Protein AF-A0A921REV6-F1 (afdb_monomer)

Mean predicted aligned error: 7.42 Å

Sequence (106 aa):
SSIAPYRIVGSGEEPPVPYRDGDAPLEDTPALCKCKLKCIKLISWNVDYPGRRYYRCRNVGTAQDCNHLEWIDPQYNDFLRTLLLDLANAVRKLKRDFAKERQASI

pLDDT: mean 83.02, std 17.46, range [28.62, 96.44]

Foldseek 3Di:
DDPPQPDPDDVVFDWLDDQFPDPPPLVPAPDADPVRGRWTKTADCDLQRHRWIWTAHPCPPHPPGPGDIGTDDDGDDPVVSVVSNVVRVVSRVVVVVVVVVVVVVD

Radius of gyration: 16.2 Å; Cα contacts (8 Å, |Δi|>4): 134; chains: 1; bounding box: 45×34×37 Å

Organism: Sorghum bicolor (NCBI:txid4558)

Solvent-accessible surface area (backbone atoms only — not comparable to full-atom values): 6470 Å² total; per-residue (Å²): 135,84,76,76,72,84,65,96,64,59,90,85,53,75,64,74,59,69,52,52,65,69,86,69,58,55,85,76,41,89,51,63,26,86,82,74,42,54,19,38,54,32,39,35,79,48,90,91,46,40,77,38,35,27,39,30,32,71,41,62,95,49,98,73,40,69,78,36,72,48,73,72,53,77,88,70,54,70,66,57,37,51,53,49,46,52,51,38,51,51,45,43,48,52,55,51,52,53,53,51,55,57,59,77,74,109

Nearest PDB structures (foldseek):
  5o2p-assembly1_A  TM=2.165E-01  e=2.036E+00  Homo sapiens
  5o2q-assembly1_A  TM=2.011E-01  e=1.910E+00  Homo sapiens
  7cpv-assembly1_LT  TM=2.758E-01  e=8.913E+00  Mus musculus

Secondary structure (DSSP, 8-state):
-----------SSPPSS-SB--S--GGG---B-TTSSBPEEEE--SSSSTT-EEEE-TTTTSTT----EEESSPPPPHHHHHHHHHHHHHHHHHHHHHHHHHHHT-

Structure (mmCIF, N/CA/C/O backbone):
data_AF-A0A921REV6-F1
#
_entry.id   AF-A0A921REV6-F1
#
loop_
_atom_site.group_PDB
_atom_site.id
_atom_site.type_symbol
_atom_site.label_atom_id
_atom_site.label_alt_id
_atom_site.label_comp_id
_atom_site.label_asym_id
_atom_site.label_entity_id
_atom_site.label_seq_id
_atom_site.pdbx_PDB_ins_code
_atom_site.Cartn_x
_atom_site.Cartn_y
_atom_site.Cartn_z
_atom_site.occupancy
_atom_site.B_iso_or_equiv
_atom_site.auth_seq_id
_atom_site.auth_comp_id
_atom_site.auth_asym_id
_atom_site.auth_atom_id
_atom_site.pdbx_PDB_model_num
ATOM 1 N N . SER A 1 1 ? -9.081 -22.595 4.026 1.00 29.28 1 SER A N 1
ATOM 2 C CA . SER A 1 1 ? -8.094 -22.305 2.967 1.00 29.28 1 SER A CA 1
ATOM 3 C C . SER A 1 1 ? -7.415 -20.985 3.281 1.00 29.28 1 SER A C 1
ATOM 5 O O . SER A 1 1 ? -7.970 -19.925 3.026 1.00 29.28 1 SER A O 1
ATOM 7 N N . SER A 1 2 ? -6.290 -21.053 3.990 1.00 28.62 2 SER A N 1
ATOM 8 C CA . SER A 1 2 ? -5.579 -19.914 4.572 1.00 28.62 2 SER A CA 1
ATOM 9 C C . SER A 1 2 ? -4.729 -19.213 3.515 1.00 28.62 2 SER A C 1
ATOM 11 O O . SER A 1 2 ? -3.625 -19.660 3.208 1.00 28.62 2 SER A O 1
ATOM 13 N N . ILE A 1 3 ? -5.238 -18.117 2.956 1.00 33.97 3 ILE A N 1
ATOM 14 C CA . ILE A 1 3 ? -4.408 -17.184 2.193 1.00 33.97 3 ILE A CA 1
ATOM 15 C C . ILE A 1 3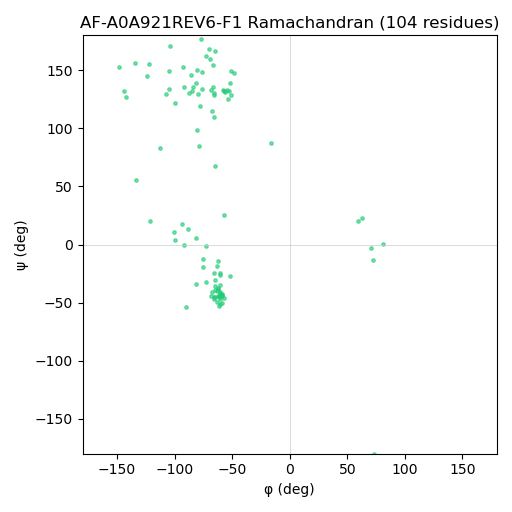 ? -3.439 -16.567 3.204 1.00 33.97 3 ILE A C 1
ATOM 17 O O . ILE A 1 3 ? -3.860 -15.855 4.116 1.00 33.97 3 ILE A O 1
ATOM 21 N N . ALA A 1 4 ? -2.158 -16.925 3.094 1.00 30.75 4 ALA A N 1
ATOM 22 C CA . ALA A 1 4 ? -1.093 -16.360 3.909 1.00 30.75 4 ALA A CA 1
ATOM 23 C C . ALA A 1 4 ? -1.182 -14.824 3.845 1.00 30.75 4 ALA A C 1
ATOM 25 O O . ALA A 1 4 ? -1.307 -14.271 2.748 1.00 30.75 4 ALA A O 1
ATOM 26 N N . PRO A 1 5 ? -1.187 -14.133 4.999 1.00 36.44 5 PRO A N 1
ATOM 27 C CA . PRO A 1 5 ? -1.482 -12.715 5.049 1.00 36.44 5 PRO A CA 1
ATOM 28 C C . PRO A 1 5 ? -0.358 -12.009 4.314 1.00 36.44 5 PRO A C 1
ATOM 30 O O . PRO A 1 5 ? 0.801 -12.297 4.596 1.00 36.44 5 PRO A O 1
ATOM 33 N N . TYR A 1 6 ? -0.722 -11.148 3.361 1.00 43.91 6 TYR A N 1
ATOM 34 C CA . TYR A 1 6 ? 0.122 -10.180 2.665 1.00 43.91 6 TYR A CA 1
ATOM 35 C C . TYR A 1 6 ? 1.441 -9.948 3.394 1.00 43.91 6 TYR A C 1
ATOM 37 O O . TYR A 1 6 ? 1.574 -9.091 4.269 1.00 43.91 6 TYR A O 1
ATOM 45 N N . ARG A 1 7 ? 2.410 -10.796 3.061 1.00 41.16 7 ARG A N 1
ATOM 46 C CA . ARG A 1 7 ? 3.787 -10.643 3.480 1.00 41.16 7 ARG A CA 1
ATOM 47 C C . ARG A 1 7 ? 4.149 -9.268 2.917 1.00 41.16 7 ARG A C 1
ATOM 49 O O . ARG A 1 7 ? 3.794 -8.985 1.771 1.00 41.16 7 ARG A O 1
ATOM 56 N N . ILE A 1 8 ? 4.780 -8.395 3.703 1.00 46.94 8 ILE A N 1
ATOM 57 C CA . ILE A 1 8 ? 5.460 -7.199 3.178 1.00 46.94 8 ILE A CA 1
ATOM 58 C C . ILE A 1 8 ? 6.622 -7.729 2.324 1.00 46.94 8 ILE A C 1
ATOM 60 O O . ILE A 1 8 ? 7.783 -7.710 2.702 1.00 46.94 8 ILE A O 1
ATOM 64 N N . VAL A 1 9 ? 6.285 -8.369 1.217 1.00 42.38 9 VAL A N 1
ATOM 65 C CA . VAL A 1 9 ? 7.180 -8.873 0.204 1.00 42.38 9 VAL A CA 1
ATOM 66 C C . VAL A 1 9 ? 6.830 -7.986 -0.960 1.00 42.38 9 VAL A C 1
ATOM 68 O O . VAL A 1 9 ? 6.019 -8.315 -1.821 1.00 42.38 9 VAL A O 1
ATOM 71 N N . GLY A 1 10 ? 7.450 -6.806 -0.943 1.00 44.84 10 GLY A N 1
ATOM 72 C CA . GLY A 1 10 ? 7.901 -6.263 -2.211 1.00 44.84 10 GLY A CA 1
ATOM 73 C C . GLY A 1 10 ? 8.655 -7.369 -2.938 1.00 44.84 10 GLY A C 1
ATOM 74 O O . GLY A 1 10 ? 9.260 -8.227 -2.295 1.00 44.84 10 GLY A O 1
ATOM 75 N N . SER A 1 11 ? 8.588 -7.368 -4.258 1.00 52.34 11 SER A N 1
ATOM 76 C CA . SER A 1 11 ? 9.200 -8.311 -5.200 1.00 52.34 11 SER A CA 1
ATOM 77 C C . SER A 1 11 ? 10.736 -8.458 -5.087 1.00 52.34 11 SER A C 1
ATOM 79 O O . SER A 1 11 ? 11.398 -8.750 -6.073 1.00 52.34 11 SER A O 1
ATOM 81 N N . GLY A 1 12 ? 11.345 -8.193 -3.927 1.00 53.19 12 GLY A N 1
ATOM 82 C CA . GLY A 1 12 ? 12.762 -7.884 -3.751 1.00 53.19 12 GLY A CA 1
ATOM 83 C C . GLY A 1 12 ? 13.123 -6.485 -4.255 1.00 53.19 12 GLY A C 1
ATOM 84 O O . GLY A 1 12 ? 14.190 -5.977 -3.932 1.00 53.19 12 GLY A O 1
ATOM 85 N N . GLU A 1 13 ? 12.235 -5.841 -5.015 1.00 63.00 13 GLU A N 1
ATOM 86 C CA . GLU A 1 13 ? 12.466 -4.531 -5.604 1.00 6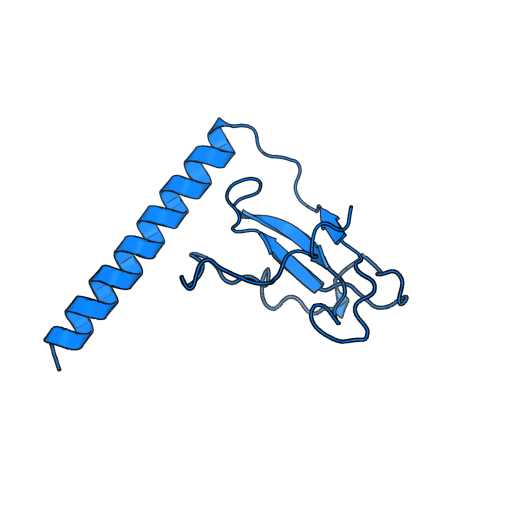3.00 13 GLU A CA 1
ATOM 87 C C . GLU A 1 13 ? 11.963 -3.419 -4.686 1.00 63.00 13 GLU A C 1
ATOM 89 O O . GLU A 1 13 ? 10.858 -3.475 -4.132 1.00 63.00 13 GLU A O 1
ATOM 94 N N . GLU A 1 14 ? 12.787 -2.381 -4.551 1.00 72.81 14 GLU A N 1
ATOM 95 C CA . GLU A 1 14 ? 12.423 -1.163 -3.843 1.00 72.81 14 GLU A CA 1
ATOM 96 C C . GLU A 1 14 ? 11.148 -0.569 -4.467 1.00 72.81 14 GLU A C 1
ATOM 98 O O . GLU A 1 14 ? 11.050 -0.452 -5.698 1.00 72.81 14 GLU A O 1
ATOM 103 N N . PRO A 1 15 ? 10.138 -0.209 -3.659 1.00 76.12 15 PRO A N 1
ATOM 104 C CA . PRO A 1 15 ? 8.935 0.382 -4.205 1.00 76.12 15 PRO A CA 1
ATOM 105 C C . PRO A 1 15 ? 9.246 1.767 -4.810 1.00 76.12 15 PRO A C 1
ATOM 107 O O . PRO A 1 15 ? 10.211 2.436 -4.416 1.00 76.12 15 PRO A O 1
ATOM 110 N N . PRO A 1 16 ? 8.442 2.228 -5.783 1.00 82.75 16 PRO A N 1
ATOM 111 C CA . PRO A 1 16 ? 8.626 3.556 -6.367 1.00 82.75 16 PRO A CA 1
ATOM 112 C C . PRO A 1 16 ? 8.432 4.663 -5.316 1.00 82.75 16 PRO A C 1
ATOM 114 O O . PRO A 1 16 ? 9.211 5.613 -5.291 1.00 82.75 16 PRO A O 1
ATOM 117 N N . VAL A 1 17 ? 7.467 4.484 -4.406 1.00 84.25 17 VAL A N 1
ATOM 118 C CA . VAL A 1 17 ? 7.206 5.324 -3.223 1.00 84.25 17 VAL A CA 1
ATOM 119 C C . VAL A 1 17 ? 7.247 4.431 -1.975 1.00 84.25 17 VAL A C 1
ATOM 121 O O . VAL A 1 17 ? 6.811 3.280 -2.072 1.00 84.25 17 VAL A O 1
ATOM 124 N N . PRO A 1 18 ? 7.735 4.905 -0.812 1.00 84.50 18 PRO A N 1
ATOM 125 C CA . PRO A 1 18 ? 7.780 4.107 0.414 1.00 84.50 18 PRO A CA 1
ATOM 126 C C . PRO A 1 18 ? 6.448 3.439 0.777 1.00 84.50 18 PRO A C 1
ATOM 128 O O . PRO A 1 18 ? 5.372 3.965 0.518 1.00 84.50 18 PRO A O 1
ATOM 131 N N . TYR A 1 19 ? 6.520 2.272 1.424 1.00 83.75 19 TYR A N 1
ATOM 132 C CA . TYR A 1 19 ? 5.326 1.536 1.858 1.00 83.75 19 TYR A CA 1
ATOM 133 C C . TYR A 1 19 ? 4.522 2.256 2.940 1.00 83.75 19 TYR A C 1
ATOM 135 O O . TYR A 1 19 ? 3.341 1.967 3.089 1.00 83.75 19 TYR A O 1
ATOM 143 N N . ARG A 1 20 ? 5.141 3.145 3.723 1.00 84.25 20 ARG A N 1
ATOM 144 C CA . ARG A 1 20 ? 4.427 3.984 4.689 1.00 84.25 20 ARG A CA 1
ATOM 145 C C . ARG A 1 20 ? 3.958 5.255 4.000 1.00 84.25 20 ARG A C 1
ATOM 147 O O . ARG A 1 20 ? 4.750 5.914 3.331 1.00 84.25 20 ARG A O 1
ATOM 154 N N . ASP A 1 2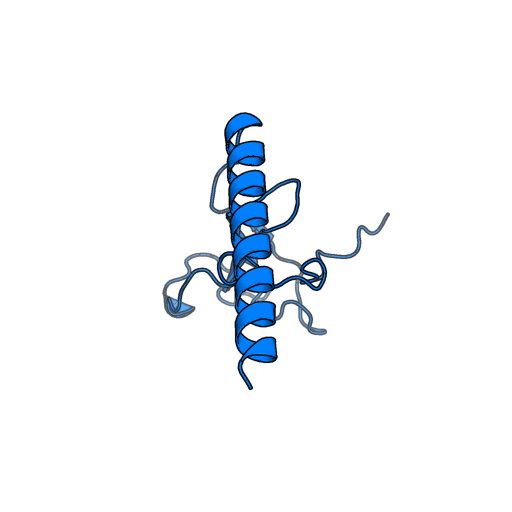1 ? 2.683 5.581 4.180 1.00 79.31 21 ASP A N 1
ATOM 155 C CA . ASP A 1 21 ? 2.110 6.824 3.663 1.00 79.31 21 ASP A CA 1
ATOM 156 C C . ASP A 1 21 ? 2.497 8.001 4.573 1.00 79.31 21 ASP A C 1
ATOM 158 O O . ASP A 1 21 ? 1.760 8.364 5.493 1.00 79.31 21 ASP A O 1
ATOM 162 N N . GLY A 1 22 ? 3.692 8.544 4.316 1.00 70.88 22 GLY A N 1
ATOM 163 C CA . GLY A 1 22 ? 4.270 9.703 4.997 1.00 70.88 22 GLY A CA 1
ATOM 164 C C . GLY A 1 22 ? 4.752 9.454 6.432 1.00 70.88 22 GLY A C 1
ATOM 165 O O . GLY A 1 22 ? 4.631 8.357 6.980 1.00 70.88 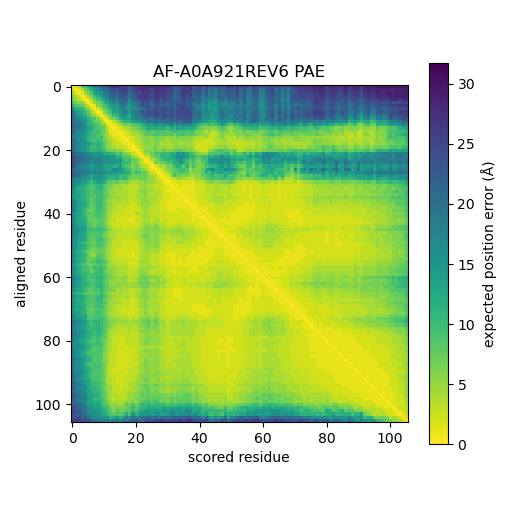22 GLY A O 1
ATOM 166 N N . ASP A 1 23 ? 5.276 10.521 7.041 1.00 64.75 23 ASP A N 1
ATOM 167 C CA . ASP 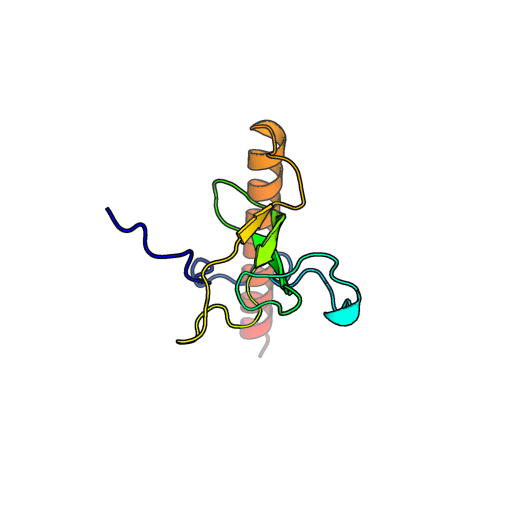A 1 23 ? 5.681 10.586 8.456 1.00 64.75 23 ASP A CA 1
ATOM 168 C C . ASP A 1 23 ? 4.529 11.012 9.379 1.00 64.75 23 ASP A C 1
ATOM 170 O O . ASP A 1 23 ? 4.755 11.381 10.532 1.00 64.75 23 ASP A O 1
ATOM 174 N N . ALA A 1 24 ? 3.288 11.001 8.875 1.00 58.66 24 ALA A N 1
ATOM 175 C CA . ALA A 1 24 ? 2.128 11.414 9.650 1.00 58.66 24 ALA A CA 1
ATOM 176 C C . ALA A 1 24 ? 2.085 10.613 10.967 1.00 58.66 24 ALA A C 1
ATOM 178 O O . ALA A 1 24 ? 2.120 9.373 10.922 1.00 58.66 24 ALA A O 1
ATOM 179 N N . PRO A 1 25 ? 2.031 11.286 12.131 1.00 67.62 25 PRO A N 1
ATOM 180 C CA . PRO A 1 25 ? 2.004 10.608 13.414 1.00 67.62 25 PRO A CA 1
ATOM 181 C C . PRO A 1 25 ? 0.894 9.555 13.441 1.00 67.62 25 PRO A C 1
ATOM 183 O O . PRO A 1 25 ? -0.229 9.803 12.997 1.00 67.62 25 PRO A O 1
ATOM 186 N N . LEU A 1 26 ? 1.171 8.376 14.018 1.00 69.56 26 LEU A N 1
ATOM 187 C CA . LEU A 1 26 ? 0.125 7.366 14.265 1.00 69.56 26 LEU A CA 1
ATOM 188 C C . LEU A 1 26 ? -1.072 7.970 15.011 1.00 69.56 26 LEU A C 1
ATOM 190 O O . LEU A 1 26 ? -2.186 7.466 14.908 1.00 69.56 26 LEU A O 1
ATOM 194 N N . GLU A 1 27 ? -0.824 9.026 15.781 1.00 66.50 27 GLU A N 1
ATOM 195 C CA . GLU A 1 27 ? -1.799 9.767 16.563 1.00 66.50 27 GLU A CA 1
ATOM 196 C C . GLU A 1 27 ? -2.912 10.392 15.711 1.00 66.50 27 GLU A C 1
ATOM 198 O O . GLU A 1 27 ? -4.041 10.461 16.190 1.00 66.50 27 GLU A O 1
ATOM 203 N N . ASP A 1 28 ? -2.669 10.693 14.438 1.00 74.81 28 ASP A N 1
ATOM 204 C CA . ASP A 1 28 ? -3.687 11.268 13.549 1.00 74.81 28 ASP A CA 1
ATOM 205 C C . ASP A 1 28 ? -4.478 10.203 12.776 1.00 74.81 28 ASP A C 1
ATOM 207 O O . ASP A 1 28 ? -5.372 10.516 11.989 1.00 74.81 28 ASP A O 1
ATOM 211 N N . THR A 1 29 ? -4.174 8.915 12.978 1.00 80.75 29 THR A N 1
ATOM 212 C CA . THR A 1 29 ? -4.904 7.834 12.309 1.00 80.75 29 THR A CA 1
ATOM 213 C C . THR A 1 29 ? -6.258 7.589 12.991 1.00 80.75 29 THR A C 1
ATOM 215 O O . THR A 1 29 ? -6.277 7.196 14.161 1.00 80.75 29 THR A O 1
ATOM 218 N N . PRO A 1 30 ? -7.395 7.743 12.276 1.00 83.56 30 PRO A N 1
ATOM 219 C CA . PRO A 1 30 ? -8.726 7.556 12.859 1.00 83.56 30 PRO A CA 1
ATOM 220 C C . PRO A 1 30 ? -9.098 6.078 13.066 1.00 83.56 30 PRO A C 1
ATOM 222 O O . PRO A 1 30 ? -9.992 5.773 13.852 1.00 83.56 30 PRO A O 1
ATOM 225 N N . ALA A 1 31 ? -8.424 5.147 12.383 1.00 90.56 31 ALA A N 1
ATOM 226 C CA . ALA A 1 31 ? -8.748 3.725 12.432 1.00 90.56 31 ALA A CA 1
ATOM 227 C C . ALA A 1 31 ? -8.093 3.007 13.624 1.00 90.56 31 ALA A C 1
ATOM 229 O O . ALA A 1 31 ? -6.880 3.104 13.851 1.00 90.56 31 ALA A O 1
ATOM 230 N N . LEU A 1 32 ? -8.895 2.221 14.349 1.00 94.31 32 LEU A N 1
ATOM 231 C CA . LEU A 1 32 ? -8.435 1.302 15.390 1.00 94.31 32 LEU A CA 1
ATOM 232 C C . LEU A 1 32 ? -8.485 -0.140 14.887 1.00 94.31 32 LEU A C 1
ATOM 234 O O . LEU A 1 32 ? -9.500 -0.609 14.374 1.00 94.31 32 LEU A O 1
ATOM 238 N N . CYS A 1 33 ? -7.409 -0.885 15.124 1.00 94.50 33 CYS A N 1
ATOM 239 C CA . CYS A 1 33 ? -7.391 -2.315 14.839 1.00 94.50 33 CYS A CA 1
ATOM 240 C C . CYS A 1 33 ? -8.147 -3.123 15.912 1.00 94.50 33 CYS A C 1
ATOM 242 O O . CYS A 1 33 ? -8.581 -2.598 16.941 1.00 94.50 33 CYS A O 1
ATOM 244 N N . LYS A 1 34 ? -8.249 -4.447 15.729 1.00 93.88 34 LYS A N 1
ATOM 245 C CA . LYS A 1 34 ? -8.882 -5.350 16.712 1.00 93.88 34 LYS A CA 1
ATOM 246 C C . LYS A 1 34 ? -8.179 -5.336 18.080 1.00 93.88 34 LYS A C 1
ATOM 248 O O . LYS A 1 34 ? -8.835 -5.579 19.085 1.00 93.88 34 LYS A O 1
ATOM 253 N N . CYS A 1 35 ? -6.893 -4.971 18.133 1.00 93.44 35 CYS A N 1
ATOM 254 C CA . CYS A 1 35 ? -6.148 -4.750 19.381 1.00 93.44 35 CYS A CA 1
ATOM 255 C C . CYS A 1 35 ? -6.533 -3.453 20.115 1.00 93.44 35 CYS A C 1
ATOM 257 O O . CYS A 1 35 ? -5.943 -3.167 21.149 1.00 93.44 35 CYS A O 1
ATOM 259 N N . LYS A 1 36 ? -7.452 -2.639 19.570 1.00 94.12 36 LYS A N 1
ATOM 260 C CA . LYS A 1 36 ? -7.816 -1.305 20.084 1.00 94.12 36 LYS A CA 1
ATOM 261 C C . LYS A 1 36 ? -6.665 -0.289 20.065 1.00 94.12 36 LYS A C 1
ATOM 263 O O . LYS A 1 36 ? -6.690 0.702 20.781 1.00 94.12 36 LYS A O 1
ATOM 268 N N . LEU A 1 37 ? -5.676 -0.518 19.201 1.00 92.25 37 LEU A N 1
ATOM 269 C CA . LEU A 1 37 ? -4.559 0.393 18.943 1.00 92.25 37 LEU A CA 1
ATOM 270 C C . LEU A 1 37 ? -4.749 1.096 17.597 1.00 92.25 37 LEU A C 1
ATOM 272 O O . LEU A 1 37 ? -5.298 0.489 16.670 1.00 92.25 37 LEU A O 1
ATOM 276 N N . LYS A 1 38 ? -4.239 2.330 17.479 1.00 92.88 38 LYS A N 1
ATOM 277 C CA . LYS A 1 38 ? -4.223 3.082 16.215 1.00 92.88 38 LYS A CA 1
ATOM 278 C C . LYS A 1 38 ? -3.485 2.296 15.133 1.00 92.88 38 LYS A C 1
ATOM 280 O O . LYS A 1 38 ? -2.409 1.733 15.376 1.00 92.88 38 LYS A O 1
ATOM 285 N N . CYS A 1 39 ? -4.108 2.217 13.965 1.00 92.62 39 CYS A N 1
ATOM 286 C CA . CYS A 1 39 ? -3.540 1.571 12.794 1.00 92.62 39 CYS A CA 1
ATOM 287 C C . CYS A 1 39 ? -2.363 2.377 12.235 1.00 92.62 39 CYS A C 1
ATOM 289 O O . CYS A 1 39 ? -2.236 3.575 12.470 1.00 92.62 39 CYS A O 1
ATOM 291 N N . ILE A 1 40 ? -1.514 1.705 11.464 1.00 90.81 40 ILE A N 1
ATOM 292 C CA . ILE A 1 40 ? -0.568 2.368 10.562 1.00 90.81 40 ILE A CA 1
ATOM 293 C C . ILE A 1 40 ? -1.197 2.499 9.181 1.00 90.81 40 ILE A C 1
ATOM 295 O O . ILE A 1 40 ? -2.027 1.670 8.800 1.00 90.81 40 ILE A O 1
ATOM 299 N N . LYS A 1 41 ? -0.776 3.512 8.427 1.00 91.50 41 LYS A N 1
ATOM 300 C CA . LYS A 1 41 ? -1.190 3.726 7.044 1.00 91.50 41 LYS A CA 1
ATOM 301 C C . LYS A 1 41 ? -0.118 3.210 6.086 1.00 91.50 41 LYS A C 1
ATOM 303 O O . LYS A 1 41 ? 1.037 3.630 6.161 1.00 91.50 41 LYS A O 1
ATOM 308 N N . LEU A 1 42 ? -0.497 2.281 5.216 1.00 90.56 42 LEU A N 1
ATOM 309 C CA . LEU A 1 42 ? 0.391 1.638 4.253 1.00 90.56 42 LEU A CA 1
ATOM 310 C C . LEU A 1 42 ? -0.098 1.844 2.818 1.00 90.56 42 LEU A C 1
ATOM 312 O O .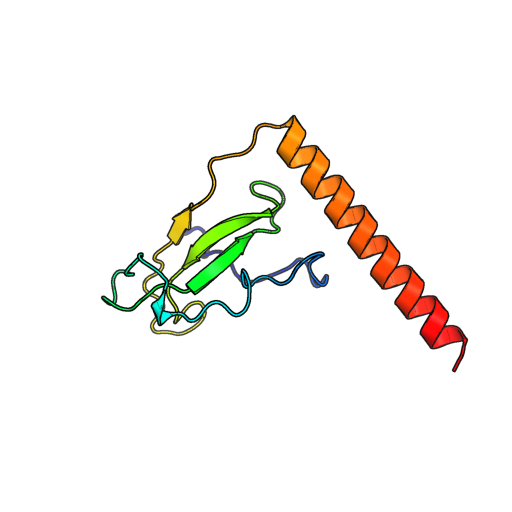 LEU A 1 42 ? -1.289 2.031 2.586 1.00 90.56 42 LEU A O 1
ATOM 316 N N . ILE A 1 43 ? 0.828 1.763 1.866 1.00 90.69 43 ILE A N 1
ATOM 317 C CA . ILE A 1 43 ? 0.591 1.794 0.419 1.00 90.69 43 ILE A CA 1
ATOM 318 C C . ILE A 1 43 ? 0.816 0.387 -0.132 1.00 90.69 43 ILE A C 1
ATOM 320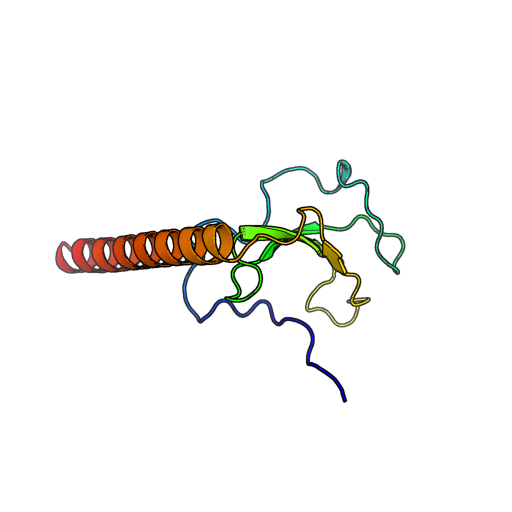 O O . ILE A 1 43 ? 1.838 -0.243 0.149 1.00 90.69 43 ILE A O 1
ATOM 324 N N . SER A 1 44 ? -0.131 -0.129 -0.911 1.00 90.31 44 SER A N 1
ATOM 325 C CA . SER A 1 44 ? 0.039 -1.397 -1.619 1.00 90.31 44 SER A CA 1
ATOM 326 C C . SER A 1 44 ? 0.774 -1.180 -2.941 1.00 90.31 44 SER A C 1
ATOM 328 O O . SER A 1 44 ? 0.461 -0.266 -3.694 1.00 90.31 44 SER A O 1
ATOM 330 N N . TRP A 1 45 ? 1.738 -2.047 -3.244 1.00 89.19 45 TRP A N 1
ATOM 331 C CA . TRP A 1 45 ? 2.428 -2.095 -4.541 1.00 89.19 45 TRP A CA 1
ATOM 332 C C . TRP A 1 45 ? 2.281 -3.456 -5.224 1.00 89.19 45 TRP A C 1
ATOM 334 O O . TRP A 1 45 ? 3.079 -3.807 -6.094 1.00 89.19 45 TRP A O 1
ATOM 344 N N . ASN A 1 46 ? 1.270 -4.235 -4.826 1.00 85.62 46 ASN A N 1
ATOM 345 C CA . ASN A 1 46 ? 0.913 -5.448 -5.548 1.00 85.62 46 ASN A CA 1
ATOM 346 C C . ASN A 1 46 ? 0.226 -5.113 -6.884 1.00 85.62 46 ASN A C 1
ATOM 348 O O . ASN A 1 46 ? -0.245 -3.998 -7.101 1.00 85.62 46 ASN A O 1
ATOM 352 N N . VAL A 1 47 ? 0.183 -6.099 -7.781 1.00 88.50 47 VAL A N 1
ATOM 353 C CA . VAL A 1 47 ? -0.343 -5.935 -9.147 1.00 88.50 47 VAL A CA 1
ATOM 354 C C . VAL A 1 47 ? -1.844 -5.616 -9.158 1.00 88.50 47 VAL A C 1
ATOM 356 O O . VAL A 1 47 ? -2.321 -4.894 -10.032 1.00 88.50 47 VAL A O 1
ATOM 359 N N . ASP A 1 48 ? -2.582 -6.110 -8.165 1.00 89.00 48 ASP A N 1
ATOM 360 C CA . ASP A 1 48 ? -4.038 -5.960 -8.104 1.00 89.00 48 ASP A CA 1
ATOM 361 C C . ASP A 1 48 ? -4.478 -4.596 -7.546 1.00 89.00 48 ASP A C 1
ATOM 363 O O . ASP A 1 48 ? -5.492 -4.045 -7.976 1.00 89.00 48 ASP A O 1
ATOM 367 N N . TYR A 1 49 ? -3.715 -4.030 -6.604 1.00 91.56 49 TYR A N 1
ATOM 368 C CA . TYR A 1 49 ? -4.033 -2.782 -5.899 1.00 91.56 49 TYR A CA 1
ATOM 369 C C . TYR A 1 49 ? -2.818 -1.833 -5.829 1.00 91.56 49 TYR A C 1
ATOM 371 O O . TYR A 1 49 ? -2.415 -1.433 -4.733 1.00 91.56 49 TYR A O 1
ATOM 379 N N . PRO A 1 50 ? -2.203 -1.469 -6.968 1.00 92.44 50 PRO A N 1
ATOM 380 C CA . PRO A 1 50 ? -1.015 -0.622 -7.003 1.00 92.44 50 PRO A CA 1
ATOM 381 C C . PRO A 1 50 ? -1.339 0.791 -6.516 1.00 92.44 50 PRO A C 1
ATOM 383 O O . PRO A 1 50 ? -2.353 1.358 -6.902 1.00 92.44 50 PRO A O 1
ATOM 386 N N . GLY A 1 51 ? -0.485 1.367 -5.673 1.00 91.19 51 GLY A N 1
ATOM 387 C CA . GLY A 1 51 ? -0.629 2.722 -5.135 1.00 91.19 51 GLY A CA 1
ATOM 388 C C . GLY A 1 51 ? -1.766 2.906 -4.122 1.00 91.19 51 GLY A C 1
ATOM 389 O O . GLY A 1 51 ? -1.908 3.993 -3.570 1.00 91.19 51 GLY A O 1
ATOM 390 N N . ARG A 1 52 ? -2.567 1.870 -3.846 1.00 93.38 52 ARG A N 1
ATOM 391 C CA . ARG A 1 52 ? -3.770 1.988 -3.014 1.00 93.38 52 ARG A CA 1
ATOM 392 C C . ARG A 1 52 ? -3.421 1.988 -1.529 1.00 93.38 52 ARG A C 1
ATOM 394 O O . ARG A 1 52 ? -2.729 1.079 -1.055 1.00 93.38 52 ARG A O 1
ATOM 401 N N . ARG A 1 53 ? -3.930 2.964 -0.774 1.00 93.38 53 ARG A N 1
ATOM 402 C CA . ARG A 1 53 ? -3.669 3.078 0.666 1.00 93.38 53 ARG A CA 1
ATOM 403 C C . ARG A 1 53 ? -4.632 2.254 1.507 1.00 93.38 53 ARG A C 1
ATOM 405 O O . ARG A 1 53 ? -5.819 2.139 1.193 1.00 93.38 53 ARG A O 1
ATOM 412 N N . TYR A 1 54 ? -4.125 1.720 2.611 1.00 93.12 54 TYR A N 1
ATOM 413 C CA . TYR A 1 54 ? -4.892 0.944 3.580 1.00 93.12 54 TYR A CA 1
ATOM 414 C C . TYR A 1 54 ? -4.366 1.117 5.006 1.00 93.12 54 TYR A C 1
ATOM 416 O O . TYR A 1 54 ? -3.181 1.361 5.236 1.00 93.12 54 TYR A O 1
ATOM 424 N N . TYR A 1 55 ? -5.254 0.955 5.979 1.00 93.75 55 TYR A N 1
ATOM 425 C CA . TYR A 1 55 ? -4.907 0.797 7.381 1.00 93.75 55 TYR A CA 1
ATOM 426 C C . TYR A 1 55 ? -4.504 -0.647 7.675 1.00 93.75 55 TYR A C 1
ATOM 428 O O . TYR A 1 55 ? -5.146 -1.593 7.214 1.00 93.75 55 TYR A O 1
ATOM 436 N N . ARG A 1 56 ? -3.460 -0.832 8.487 1.00 92.38 56 ARG A N 1
ATOM 437 C CA . ARG A 1 56 ? -3.009 -2.144 8.974 1.00 92.38 56 ARG A CA 1
ATOM 438 C C . ARG A 1 56 ? -2.727 -2.092 10.471 1.00 92.38 56 ARG A C 1
ATOM 440 O O . ARG A 1 56 ? -2.430 -1.036 11.030 1.00 92.38 56 ARG A O 1
ATOM 447 N N . CYS A 1 57 ? -2.796 -3.244 11.135 1.00 92.62 57 CYS A N 1
ATOM 448 C CA . CYS A 1 57 ? -2.336 -3.365 12.515 1.00 92.62 57 CYS A CA 1
ATOM 449 C C . CYS A 1 57 ? -0.882 -2.880 12.631 1.00 92.62 57 CYS A C 1
ATOM 451 O O . CYS A 1 57 ? -0.023 -3.290 11.852 1.00 92.62 57 CYS A O 1
ATOM 453 N N . ARG A 1 58 ? -0.591 -2.045 13.634 1.00 89.69 58 ARG A N 1
ATOM 454 C CA . ARG A 1 58 ? 0.774 -1.564 13.899 1.00 89.69 58 ARG A CA 1
ATOM 455 C C . ARG A 1 58 ? 1.768 -2.672 14.268 1.00 89.69 58 ARG A C 1
ATOM 457 O O . ARG A 1 58 ? 2.966 -2.455 14.163 1.00 89.69 58 ARG A O 1
ATOM 464 N N . ASN A 1 59 ? 1.261 -3.838 14.673 1.00 91.38 59 ASN A N 1
ATOM 465 C CA . ASN A 1 59 ? 2.038 -5.041 14.978 1.00 91.38 59 ASN A CA 1
ATOM 466 C C . ASN A 1 59 ? 2.151 -5.982 13.763 1.00 91.38 59 ASN A C 1
ATOM 468 O O . ASN A 1 59 ? 2.405 -7.170 13.932 1.00 91.38 59 ASN A O 1
ATOM 472 N N . VAL A 1 60 ? 1.894 -5.496 12.541 1.00 89.38 60 VAL A N 1
ATOM 473 C CA . VAL A 1 60 ? 1.982 -6.320 11.328 1.00 89.38 60 VAL A CA 1
ATOM 474 C C . VAL A 1 60 ? 3.339 -7.019 11.230 1.00 89.38 60 VAL A C 1
ATOM 476 O O . VAL A 1 60 ? 4.384 -6.397 11.415 1.00 89.38 60 VAL A O 1
ATOM 479 N N . GLY A 1 61 ? 3.315 -8.324 10.952 1.00 85.62 61 GLY A N 1
ATOM 480 C CA . GLY A 1 61 ? 4.524 -9.149 10.862 1.00 85.62 61 GLY A CA 1
ATOM 481 C C . GLY A 1 61 ? 5.089 -9.635 12.202 1.00 85.62 61 GLY A C 1
ATOM 482 O O . GLY A 1 61 ? 6.088 -10.352 12.192 1.00 85.62 61 GLY A O 1
ATOM 483 N N . THR A 1 62 ? 4.466 -9.302 13.338 1.00 92.31 62 THR A N 1
ATOM 484 C CA . THR A 1 62 ? 4.812 -9.873 14.651 1.00 92.31 62 THR A CA 1
ATOM 485 C C . THR A 1 62 ? 3.791 -10.925 15.095 1.00 92.31 62 THR A C 1
ATOM 487 O O . THR A 1 62 ? 2.714 -11.063 14.514 1.00 92.31 62 THR A O 1
ATOM 490 N N . ALA A 1 63 ? 4.097 -11.653 16.175 1.00 93.88 63 ALA A N 1
ATOM 491 C CA . ALA A 1 63 ? 3.171 -12.612 16.787 1.00 93.88 63 ALA A CA 1
ATOM 492 C C . ALA A 1 63 ? 1.878 -11.964 17.337 1.00 93.88 63 ALA A C 1
ATOM 494 O O . ALA A 1 63 ? 0.918 -12.668 17.633 1.00 93.88 63 ALA A O 1
ATOM 495 N N . GLN A 1 64 ? 1.840 -10.634 17.476 1.00 93.69 64 GLN A N 1
ATOM 496 C CA . GLN A 1 64 ? 0.700 -9.862 17.986 1.00 93.69 64 GLN A CA 1
ATOM 497 C C . GLN A 1 64 ? -0.127 -9.209 16.865 1.00 93.69 64 GLN A C 1
ATOM 499 O O . GLN A 1 64 ? -0.969 -8.346 17.137 1.00 93.69 64 GLN A O 1
ATOM 504 N N . ASP A 1 65 ? 0.108 -9.574 15.603 1.00 94.19 65 ASP A N 1
ATOM 505 C CA . ASP A 1 65 ? -0.679 -9.080 14.478 1.00 94.19 65 ASP A CA 1
ATOM 506 C C . ASP A 1 65 ? -2.120 -9.613 14.526 1.00 94.19 65 ASP A C 1
ATOM 508 O O . ASP A 1 65 ? -2.382 -10.800 14.336 1.00 94.19 65 ASP A O 1
ATOM 512 N N . CYS A 1 66 ? -3.094 -8.718 14.714 1.00 95.50 66 CY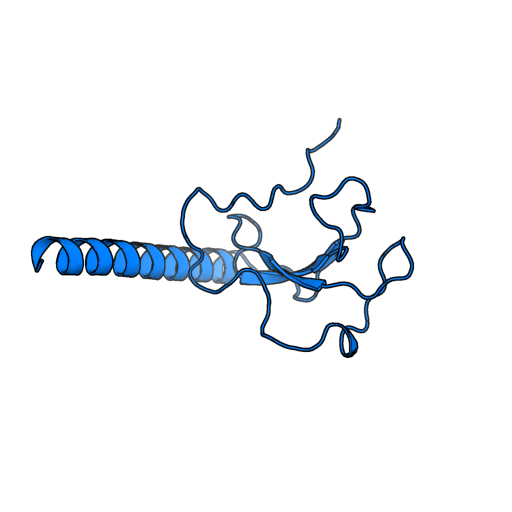S A N 1
ATOM 513 C CA . CYS A 1 66 ? -4.515 -9.085 14.693 1.00 95.50 66 CYS A CA 1
ATOM 514 C C . CYS A 1 66 ? -5.127 -9.213 13.288 1.00 95.50 66 CYS A C 1
ATOM 516 O O . CYS A 1 66 ? -6.346 -9.368 13.153 1.00 95.50 66 CYS A O 1
ATOM 518 N N . ASN A 1 67 ? -4.314 -9.097 12.236 1.00 93.62 67 ASN A N 1
ATOM 519 C CA . ASN A 1 67 ? -4.724 -9.187 10.836 1.00 93.62 67 ASN A CA 1
ATOM 520 C C . ASN A 1 67 ? -5.784 -8.154 10.404 1.00 93.62 67 ASN A C 1
ATOM 522 O O . ASN A 1 67 ? -6.464 -8.341 9.400 1.00 93.62 67 ASN A O 1
ATOM 526 N N . HIS A 1 68 ? -5.944 -7.050 11.144 1.00 94.38 68 HIS A N 1
ATOM 527 C CA . HIS A 1 68 ? -6.814 -5.946 10.729 1.00 94.38 68 HIS A CA 1
ATOM 528 C C . HIS A 1 68 ? -6.265 -5.278 9.464 1.00 94.38 68 HIS A C 1
ATOM 530 O O . HIS A 1 68 ? -5.084 -4.916 9.452 1.00 94.38 68 HIS A O 1
ATOM 536 N N . LEU A 1 69 ? -7.128 -5.104 8.460 1.00 93.94 69 LEU A N 1
ATOM 537 C CA . LEU A 1 69 ? -6.878 -4.416 7.197 1.00 93.94 69 LEU A CA 1
ATOM 538 C C . LEU A 1 69 ? -8.152 -3.679 6.773 1.00 93.94 69 LEU A C 1
ATOM 540 O O . LEU A 1 69 ? -9.224 -4.282 6.761 1.00 93.94 69 LEU A O 1
ATOM 544 N N . GLU A 1 70 ? -8.018 -2.412 6.396 1.00 93.69 70 GLU A N 1
ATOM 545 C CA . GLU A 1 70 ? -9.117 -1.586 5.887 1.00 93.69 70 GLU A CA 1
ATOM 546 C C . GLU A 1 70 ? -8.608 -0.687 4.756 1.00 93.69 70 GLU A C 1
ATOM 548 O O . GLU A 1 70 ? -7.609 0.008 4.923 1.00 93.69 70 GLU A O 1
ATOM 553 N N . TRP A 1 71 ? -9.258 -0.707 3.592 1.00 94.25 71 TRP A N 1
ATOM 554 C CA . TRP A 1 71 ? -8.863 0.134 2.458 1.00 94.25 71 TRP A CA 1
ATOM 555 C C . TRP A 1 71 ? -9.308 1.585 2.662 1.00 94.25 71 TRP A C 1
ATOM 557 O O . TRP A 1 71 ? -10.461 1.825 3.002 1.00 94.25 71 TRP A O 1
ATOM 567 N N . ILE A 1 72 ? -8.408 2.536 2.404 1.00 93.69 72 ILE A N 1
ATOM 568 C CA . ILE A 1 72 ? -8.683 3.980 2.491 1.00 93.69 72 ILE A CA 1
ATOM 569 C C . ILE A 1 72 ? -9.171 4.492 1.143 1.00 93.69 72 ILE A C 1
ATOM 571 O O . ILE A 1 72 ? -10.226 5.109 1.039 1.00 93.69 72 ILE A O 1
ATOM 575 N N . ASP A 1 73 ? -8.390 4.224 0.100 1.00 93.44 73 ASP A N 1
ATOM 576 C CA . ASP A 1 73 ? -8.744 4.633 -1.251 1.00 93.44 73 ASP A CA 1
ATOM 577 C C . ASP A 1 73 ? -9.751 3.637 -1.850 1.00 93.44 73 ASP A C 1
ATOM 579 O O . ASP A 1 73 ? -9.711 2.443 -1.516 1.00 93.44 73 ASP A O 1
ATOM 583 N N . PRO A 1 74 ? -10.648 4.066 -2.753 1.00 93.56 74 PRO A N 1
ATOM 584 C CA . PRO A 1 74 ? -11.524 3.154 -3.482 1.00 93.56 74 PRO A CA 1
ATOM 585 C C . PRO A 1 74 ? -10.719 2.224 -4.397 1.00 93.56 74 PRO A C 1
ATOM 587 O O . PRO A 1 74 ? -9.528 2.423 -4.639 1.00 93.56 74 PRO A O 1
ATOM 590 N N . GLN A 1 75 ? -11.367 1.174 -4.901 1.00 90.94 75 GLN A N 1
ATOM 591 C CA . GLN A 1 75 ? -10.739 0.328 -5.907 1.00 90.94 75 GLN A CA 1
ATOM 592 C C . GLN A 1 75 ? -10.587 1.119 -7.207 1.00 90.94 75 GLN A C 1
ATOM 594 O O . GLN A 1 75 ? -11.523 1.780 -7.656 1.00 90.94 75 GLN A O 1
ATOM 599 N N . TYR A 1 76 ? -9.400 1.055 -7.798 1.00 92.75 76 TYR A N 1
ATOM 600 C CA . TYR A 1 76 ? -9.125 1.692 -9.076 1.00 92.75 76 TYR A CA 1
ATOM 601 C C . TYR A 1 76 ? -9.725 0.885 -10.226 1.00 92.75 76 TYR A C 1
ATOM 603 O O . TYR A 1 76 ? -9.798 -0.343 -10.165 1.00 92.75 76 TYR A O 1
ATOM 611 N N . ASN A 1 77 ? -10.136 1.584 -11.284 1.00 95.06 77 ASN A N 1
ATOM 612 C CA . ASN A 1 77 ? -10.478 0.936 -12.545 1.00 95.06 77 ASN A CA 1
ATOM 613 C C . ASN A 1 77 ? -9.214 0.390 -13.236 1.00 95.06 77 ASN A C 1
ATOM 615 O O . ASN A 1 77 ? -8.087 0.723 -12.860 1.00 95.06 77 ASN A O 1
ATOM 619 N N . ASP A 1 78 ? -9.405 -0.429 -14.272 1.00 95.69 78 ASP A N 1
ATOM 620 C CA . ASP A 1 78 ? -8.291 -1.062 -14.984 1.00 95.69 78 ASP A CA 1
ATOM 621 C C . ASP A 1 78 ? -7.322 -0.061 -15.614 1.00 95.69 78 ASP A C 1
ATOM 623 O O . ASP A 1 78 ? -6.118 -0.300 -15.608 1.00 95.69 78 ASP A O 1
ATOM 627 N N . PHE A 1 79 ? -7.818 1.079 -16.102 1.00 96.44 79 PHE A N 1
ATOM 628 C CA . PHE A 1 79 ? -6.962 2.125 -16.658 1.00 96.44 79 PHE A CA 1
ATOM 629 C C . PHE A 1 79 ? -5.985 2.672 -15.608 1.00 96.44 79 PHE A C 1
ATOM 631 O O . PHE A 1 79 ? -4.776 2.671 -15.831 1.00 96.44 79 PHE A O 1
ATOM 638 N N . LEU A 1 80 ? -6.491 3.091 -14.443 1.00 96.25 80 LEU A N 1
ATOM 639 C CA . LEU A 1 80 ? -5.664 3.618 -13.357 1.00 96.25 80 LEU A CA 1
ATOM 640 C C . LEU A 1 80 ? -4.731 2.548 -12.787 1.00 96.25 80 LEU A C 1
ATOM 642 O O . LEU A 1 80 ? -3.572 2.843 -12.502 1.00 96.25 80 LEU A O 1
ATOM 646 N N . ARG A 1 81 ? -5.203 1.302 -12.663 1.00 94.38 81 ARG A N 1
ATOM 647 C CA . ARG A 1 81 ? -4.376 0.171 -12.226 1.00 94.38 81 ARG A CA 1
ATOM 648 C C . ARG A 1 81 ? -3.181 -0.034 -13.161 1.00 94.38 81 ARG A C 1
ATOM 650 O O . ARG A 1 81 ? -2.051 -0.098 -12.682 1.00 94.38 81 ARG A O 1
ATOM 657 N N . THR A 1 82 ? -3.417 -0.091 -14.472 1.00 95.69 82 THR A N 1
ATOM 658 C CA . THR A 1 82 ? -2.359 -0.245 -15.484 1.00 95.69 82 THR A CA 1
ATOM 659 C C . THR A 1 82 ? -1.403 0.944 -15.476 1.00 95.69 82 THR A C 1
ATOM 661 O O . THR A 1 82 ? -0.197 0.748 -15.349 1.00 95.69 82 THR A O 1
ATOM 664 N N . LEU A 1 83 ? -1.925 2.175 -15.500 1.00 96.38 83 LEU A N 1
ATOM 665 C CA . LEU A 1 83 ? -1.105 3.388 -15.488 1.00 96.38 83 LEU A CA 1
ATOM 666 C C . LEU A 1 83 ? -0.172 3.444 -14.267 1.00 96.38 83 LEU A C 1
ATOM 668 O O . LEU A 1 83 ? 1.016 3.734 -14.404 1.00 96.38 83 LEU A O 1
ATOM 672 N N . LEU A 1 84 ? -0.684 3.142 -13.069 1.00 94.69 84 LEU A N 1
ATOM 673 C CA . LEU A 1 84 ? 0.119 3.146 -11.843 1.00 94.69 84 LEU A CA 1
ATOM 674 C C . LEU A 1 84 ? 1.210 2.068 -11.857 1.00 94.69 84 LEU A C 1
ATOM 676 O O . LEU A 1 84 ? 2.310 2.309 -11.353 1.00 94.69 84 LEU A O 1
ATOM 680 N N . LEU A 1 85 ? 0.941 0.899 -12.444 1.00 93.00 85 LEU A N 1
ATOM 681 C CA . LEU A 1 85 ? 1.946 -0.154 -12.607 1.00 93.00 85 LEU A CA 1
ATOM 682 C C . LEU A 1 85 ? 3.032 0.235 -13.604 1.00 93.00 85 LEU A C 1
ATOM 684 O O . LEU A 1 85 ? 4.212 0.039 -13.310 1.00 93.00 85 LEU A O 1
ATOM 688 N N . ASP A 1 86 ? 2.657 0.807 -14.744 1.00 94.94 86 ASP A N 1
ATOM 689 C CA . ASP A 1 86 ? 3.608 1.233 -15.772 1.00 94.94 86 ASP A CA 1
ATOM 690 C C . ASP A 1 86 ? 4.552 2.308 -15.231 1.00 94.94 86 ASP A C 1
ATOM 692 O O . ASP A 1 86 ? 5.774 2.200 -15.368 1.00 94.94 86 ASP A O 1
ATOM 696 N N . LEU A 1 87 ? 4.003 3.291 -14.512 1.00 95.00 87 LEU A N 1
ATOM 697 C CA . LEU A 1 87 ? 4.792 4.315 -13.829 1.00 95.00 87 LEU A CA 1
ATOM 698 C C . LEU A 1 87 ? 5.704 3.707 -12.756 1.00 95.00 87 LEU A C 1
ATOM 700 O O . LEU A 1 87 ? 6.890 4.038 -12.697 1.00 95.00 87 LEU A O 1
ATOM 704 N N . ALA A 1 88 ? 5.195 2.780 -11.938 1.00 91.50 88 ALA A N 1
ATOM 705 C CA . ALA A 1 88 ? 6.004 2.086 -10.938 1.00 91.50 88 ALA A CA 1
ATOM 706 C C . ALA A 1 88 ? 7.179 1.331 -11.578 1.00 91.50 88 ALA A C 1
ATOM 708 O O . ALA A 1 88 ? 8.308 1.397 -11.088 1.00 91.50 88 ALA A O 1
ATOM 709 N N . ASN A 1 89 ? 6.934 0.641 -12.690 1.00 91.50 89 ASN A N 1
ATOM 710 C CA . ASN A 1 89 ? 7.951 -0.104 -13.425 1.00 91.50 89 ASN A CA 1
ATOM 711 C C . ASN A 1 89 ? 8.992 0.820 -14.063 1.00 91.50 89 ASN A C 1
ATOM 713 O O . ASN A 1 89 ? 10.189 0.526 -13.985 1.00 91.50 89 ASN A O 1
ATOM 717 N N . ALA A 1 90 ? 8.565 1.954 -14.623 1.00 94.38 90 ALA A N 1
ATOM 718 C CA . ALA A 1 90 ? 9.469 2.973 -15.147 1.00 94.38 90 ALA A CA 1
ATOM 719 C C . ALA A 1 90 ? 10.390 3.525 -14.046 1.00 94.38 90 ALA A C 1
ATOM 721 O O . ALA A 1 90 ? 11.608 3.551 -14.223 1.00 94.38 90 ALA A O 1
ATOM 722 N N . VAL A 1 91 ? 9.842 3.873 -12.875 1.00 92.75 91 VAL A N 1
ATOM 723 C CA . VAL A 1 91 ? 10.632 4.347 -11.723 1.00 92.75 91 VAL A CA 1
ATOM 724 C C . VAL A 1 91 ? 11.624 3.285 -11.249 1.00 92.75 91 VAL A C 1
ATOM 726 O O . VAL A 1 91 ? 12.796 3.595 -11.034 1.00 92.75 91 VAL A O 1
ATOM 729 N N . ARG A 1 92 ? 11.201 2.020 -11.123 1.00 89.44 92 ARG A N 1
ATOM 730 C CA . ARG A 1 92 ? 12.104 0.917 -10.741 1.00 89.44 92 ARG A CA 1
ATOM 731 C C . ARG A 1 92 ? 13.242 0.738 -11.739 1.00 89.44 92 ARG A C 1
ATOM 733 O O . ARG A 1 92 ? 14.383 0.534 -11.330 1.00 89.44 92 ARG A O 1
ATOM 740 N N . LYS A 1 93 ? 12.945 0.825 -13.040 1.00 90.94 93 LYS A N 1
ATOM 741 C CA . LYS A 1 93 ? 13.959 0.758 -14.095 1.00 90.94 93 LYS A CA 1
ATOM 742 C C . LYS A 1 93 ? 14.972 1.894 -13.940 1.00 90.94 93 LYS A C 1
ATOM 744 O O . LYS A 1 93 ? 16.160 1.614 -13.840 1.00 90.94 93 LYS A O 1
ATOM 749 N N . LEU A 1 94 ? 14.500 3.134 -13.814 1.00 93.12 94 LEU A N 1
ATOM 750 C CA . LEU A 1 94 ? 15.362 4.305 -13.640 1.00 93.12 94 LEU A CA 1
ATOM 751 C C . LEU A 1 94 ? 16.251 4.195 -12.392 1.00 93.12 94 LEU A C 1
ATOM 753 O O . LEU A 1 94 ? 17.450 4.442 -12.479 1.00 93.12 94 LEU A O 1
ATOM 757 N N . LYS A 1 95 ? 15.703 3.759 -11.247 1.00 88.69 95 LYS A N 1
ATOM 758 C CA . LYS A 1 95 ? 16.487 3.532 -10.018 1.00 88.69 95 LYS A CA 1
ATOM 759 C C . LYS A 1 95 ? 17.602 2.499 -10.228 1.00 88.69 95 LYS A C 1
ATOM 761 O O . LYS A 1 95 ? 18.721 2.707 -9.763 1.00 88.69 95 LYS A O 1
ATOM 766 N N . ARG A 1 96 ? 17.314 1.394 -10.930 1.00 89.50 96 ARG A N 1
ATOM 767 C CA . ARG A 1 96 ? 18.318 0.364 -11.254 1.00 89.50 96 ARG A CA 1
ATOM 768 C C . ARG A 1 96 ? 19.399 0.885 -12.192 1.00 89.50 96 ARG A C 1
ATOM 770 O O . ARG A 1 96 ? 20.569 0.602 -11.958 1.00 89.50 96 ARG A O 1
ATOM 777 N N . ASP A 1 97 ? 19.011 1.605 -13.237 1.00 93.19 97 ASP A N 1
ATOM 778 C CA . ASP A 1 97 ? 19.948 2.125 -14.234 1.00 93.19 97 ASP A CA 1
ATOM 779 C C . ASP A 1 97 ? 20.887 3.158 -13.588 1.00 93.19 97 ASP A C 1
ATOM 781 O O . ASP A 1 97 ? 22.105 3.012 -13.670 1.00 93.19 97 ASP A O 1
ATOM 785 N N . PHE A 1 98 ? 20.344 4.080 -12.785 1.00 91.94 98 PHE A N 1
ATOM 786 C CA . PHE A 1 98 ? 21.138 5.037 -12.007 1.00 91.94 98 PHE A CA 1
ATOM 787 C C . PHE A 1 98 ? 22.094 4.356 -11.011 1.00 91.94 98 PHE A C 1
ATOM 789 O O . PHE A 1 98 ? 23.246 4.764 -10.856 1.00 91.94 98 PHE A O 1
ATOM 796 N N . ALA A 1 99 ? 21.645 3.293 -10.331 1.00 89.38 99 ALA A N 1
ATOM 797 C CA . ALA A 1 99 ? 22.499 2.541 -9.414 1.00 89.38 99 ALA A CA 1
ATOM 798 C C . ALA A 1 99 ? 23.687 1.885 -10.138 1.00 89.38 99 ALA A C 1
ATOM 800 O O . ALA A 1 99 ? 24.797 1.919 -9.606 1.00 89.38 99 ALA A O 1
ATOM 801 N N . LYS A 1 100 ? 23.469 1.339 -11.344 1.00 91.50 100 LYS A N 1
ATOM 802 C CA . LYS A 1 100 ? 24.526 0.753 -12.185 1.00 91.50 100 LYS A CA 1
ATOM 803 C C . LYS A 1 100 ? 25.524 1.805 -12.664 1.00 91.50 100 LYS A C 1
ATOM 805 O O . LYS A 1 100 ? 26.724 1.587 -12.539 1.00 91.50 100 LYS A O 1
ATOM 810 N N . GLU A 1 101 ? 25.042 2.941 -13.169 1.00 93.19 101 GLU A N 1
ATOM 811 C CA . GLU A 1 101 ? 25.896 4.045 -13.636 1.00 93.19 101 GLU A CA 1
ATOM 812 C C . GLU A 1 101 ? 26.793 4.581 -12.515 1.00 93.19 101 GLU A C 1
ATOM 814 O O . GLU A 1 101 ? 28.000 4.756 -12.699 1.00 93.19 101 GLU A O 1
ATOM 819 N N . ARG A 1 102 ? 26.228 4.762 -11.314 1.00 91.62 102 ARG A N 1
ATOM 820 C CA . ARG A 1 102 ? 26.987 5.192 -10.135 1.00 91.62 102 ARG A CA 1
ATOM 821 C C . ARG A 1 102 ? 28.070 4.189 -9.736 1.00 91.62 102 ARG A C 1
ATOM 823 O O . ARG A 1 102 ? 29.141 4.606 -9.319 1.00 91.62 10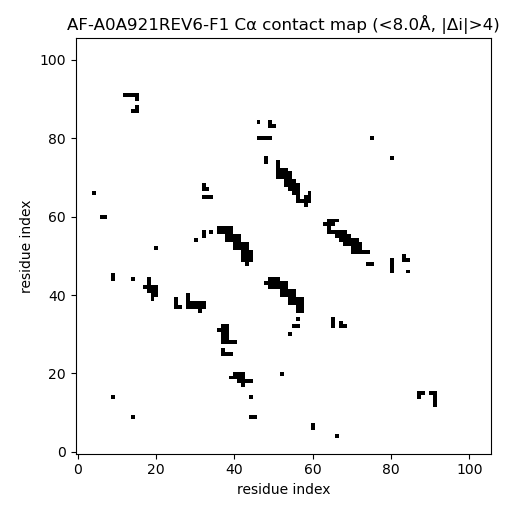2 ARG A O 1
ATOM 830 N N . GLN A 1 103 ? 27.801 2.890 -9.852 1.00 83.56 103 GLN A N 1
ATOM 831 C CA . GLN A 1 103 ? 28.764 1.834 -9.518 1.00 83.56 103 GLN A CA 1
ATOM 832 C C . GLN A 1 103 ? 29.892 1.712 -10.545 1.00 83.56 103 GLN A C 1
ATOM 834 O O . GLN A 1 103 ? 31.005 1.383 -10.168 1.00 83.56 103 GLN A O 1
ATOM 839 N N . ALA A 1 104 ? 29.615 1.995 -11.820 1.00 85.25 104 ALA A N 1
ATOM 840 C CA . ALA A 1 104 ? 30.620 2.012 -12.883 1.00 85.25 104 ALA A CA 1
ATOM 841 C C . ALA A 1 104 ? 31.534 3.254 -12.845 1.00 85.25 104 ALA A C 1
ATOM 843 O O . ALA A 1 104 ? 32.537 3.295 -13.551 1.00 85.25 104 ALA A O 1
ATOM 844 N N . SER A 1 105 ? 31.168 4.269 -12.054 1.00 78.00 105 SER A N 1
ATOM 845 C CA . SER A 1 105 ? 31.903 5.535 -11.911 1.00 78.00 105 SER A CA 1
ATOM 846 C C . SER A 1 105 ? 32.786 5.596 -10.652 1.00 78.00 105 SER A C 1
ATOM 848 O O . SER A 1 105 ? 33.350 6.652 -10.363 1.00 78.00 105 SER A O 1
ATOM 850 N N . ILE A 1 106 ? 32.865 4.499 -9.890 1.00 63.16 106 ILE A N 1
ATOM 851 C CA . ILE A 1 106 ? 33.705 4.305 -8.693 1.00 63.16 106 ILE A CA 1
ATOM 852 C C . ILE A 1 106 ? 34.787 3.287 -9.043 1.00 63.16 106 ILE A C 1
ATOM 854 O O . ILE A 1 106 ? 35.951 3.527 -8.658 1.00 63.16 106 ILE A O 1
#